Protein AF-A0A183GZV3-F1 (afdb_monomer)

Solvent-accessible surface area (backbone atoms only — not comparable to full-atom values): 4567 Å² total; per-residue (Å²): 134,91,81,89,78,65,74,81,41,76,85,52,54,86,71,72,89,90,70,59,97,89,62,85,84,86,89,82,89,71,58,79,95,46,38,48,63,50,48,66,59,48,52,79,81,45,89,73,56,67,68,61,53,53,48,28,53,51,53,56,54,58,62,72,74,109

Nearest PDB structures (foldseek):
  8xjv-assembly1_ay  TM=2.293E-01  e=8.681E+00  Xenopus laevis

Sequence (66 aa):
MLVEVDGDAP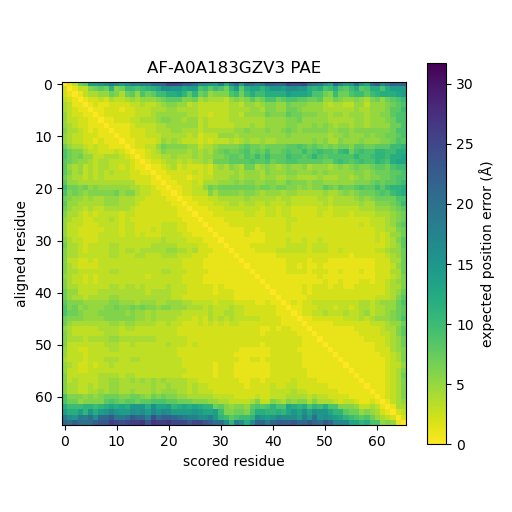ENKNLKQDLDDGEIIEVVLVECEKLLSYIEFICTEVYVDSMVYTFALGMNYAQHLF

Structure (mmCIF, N/CA/C/O backbone):
data_AF-A0A183GZV3-F1
#
_entry.id   AF-A0A183GZV3-F1
#
loop_
_atom_site.group_PDB
_atom_site.id
_atom_site.type_symbol
_atom_site.label_atom_id
_atom_site.label_alt_id
_atom_site.label_comp_id
_atom_site.label_asym_id
_atom_site.label_entity_id
_atom_site.label_seq_id
_atom_site.pdbx_PDB_ins_code
_atom_site.Cartn_x
_atom_site.Cartn_y
_atom_site.Cartn_z
_atom_site.occupancy
_atom_site.B_iso_or_equiv
_atom_site.auth_seq_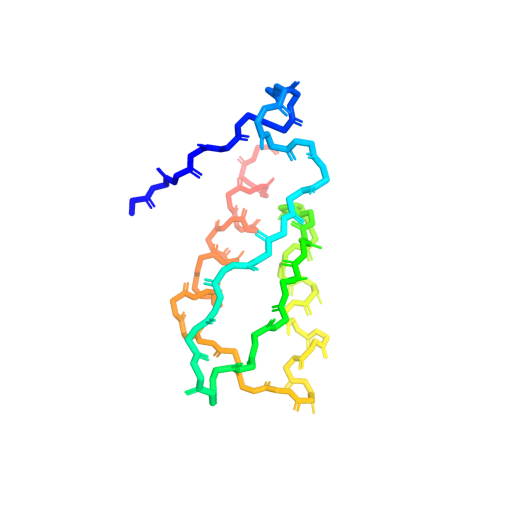id
_atom_site.auth_comp_id
_atom_site.auth_asym_id
_atom_site.auth_atom_id
_atom_site.pdbx_PDB_model_num
ATOM 1 N N . MET A 1 1 ? 6.055 -11.175 6.771 1.00 52.28 1 MET A N 1
ATOM 2 C CA . MET A 1 1 ? 7.472 -10.795 6.945 1.00 52.28 1 MET A CA 1
ATOM 3 C C . MET A 1 1 ? 7.523 -9.293 6.733 1.00 52.28 1 MET A C 1
ATOM 5 O O . MET A 1 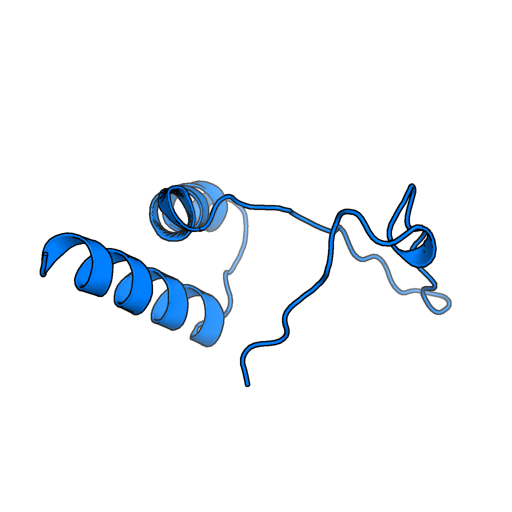1 ? 7.069 -8.863 5.683 1.00 52.28 1 MET A O 1
ATOM 9 N N . LEU A 1 2 ? 7.916 -8.510 7.742 1.00 67.62 2 LEU A N 1
ATOM 10 C CA . LEU A 1 2 ? 8.120 -7.067 7.572 1.00 67.62 2 LEU A CA 1
ATOM 11 C C . LEU A 1 2 ? 9.458 -6.888 6.851 1.00 67.62 2 LEU A C 1
ATOM 13 O O . LEU A 1 2 ? 10.444 -7.500 7.260 1.00 67.62 2 LEU A O 1
ATOM 17 N N . VAL A 1 3 ? 9.470 -6.120 5.768 1.00 81.06 3 VAL A N 1
ATOM 18 C CA . VAL A 1 3 ? 10.697 -5.749 5.062 1.00 81.06 3 VAL A CA 1
ATOM 19 C C . VAL A 1 3 ? 10.933 -4.279 5.353 1.00 81.06 3 VAL A C 1
ATOM 21 O O . VAL A 1 3 ? 10.053 -3.456 5.113 1.00 81.06 3 VAL A O 1
ATOM 24 N N . GLU A 1 4 ? 12.096 -3.966 5.909 1.00 89.56 4 GLU A N 1
ATOM 25 C CA . GLU A 1 4 ? 12.516 -2.592 6.154 1.00 89.56 4 GLU A CA 1
ATOM 26 C C . GLU A 1 4 ? 13.339 -2.101 4.965 1.00 89.56 4 GLU A C 1
ATOM 28 O O . GLU A 1 4 ? 14.177 -2.829 4.429 1.00 89.56 4 GLU A O 1
ATOM 33 N N . VAL A 1 5 ? 13.081 -0.865 4.547 1.00 90.56 5 VAL A N 1
ATOM 34 C CA . VAL A 1 5 ? 13.807 -0.193 3.469 1.00 90.56 5 VAL A CA 1
ATOM 35 C C . VAL A 1 5 ? 14.426 1.068 4.055 1.00 90.56 5 VAL A C 1
ATOM 37 O O . VAL A 1 5 ? 13.709 1.921 4.576 1.00 90.56 5 VAL A O 1
ATOM 40 N N . ASP A 1 6 ? 15.750 1.191 3.968 1.00 93.38 6 ASP A N 1
ATOM 41 C CA . ASP A 1 6 ? 16.459 2.413 4.348 1.00 93.38 6 ASP A CA 1
ATOM 42 C C . ASP A 1 6 ? 16.295 3.466 3.243 1.00 93.38 6 ASP A C 1
ATOM 44 O O . ASP A 1 6 ? 16.952 3.404 2.203 1.00 93.38 6 ASP A O 1
ATOM 48 N N . GLY A 1 7 ? 15.399 4.429 3.453 1.00 89.94 7 GLY A N 1
ATOM 49 C CA . GLY A 1 7 ? 15.145 5.504 2.491 1.00 89.94 7 GLY A CA 1
ATOM 50 C C . GLY A 1 7 ? 16.326 6.461 2.281 1.00 89.94 7 GLY A C 1
ATOM 51 O O . GLY A 1 7 ? 16.363 7.156 1.264 1.00 89.94 7 GLY A O 1
ATOM 52 N N . ASP A 1 8 ? 17.298 6.494 3.197 1.00 93.75 8 ASP A N 1
ATOM 53 C CA . ASP A 1 8 ? 18.469 7.372 3.110 1.00 93.75 8 ASP A CA 1
ATOM 54 C C . ASP A 1 8 ? 19.651 6.718 2.382 1.00 93.75 8 ASP A C 1
ATOM 56 O O . ASP A 1 8 ? 20.560 7.426 1.910 1.00 93.75 8 ASP A O 1
ATOM 60 N N . ALA A 1 9 ? 19.618 5.389 2.241 1.00 95.06 9 ALA A N 1
ATOM 61 C CA . ALA A 1 9 ? 20.621 4.621 1.524 1.00 95.06 9 ALA A CA 1
ATOM 62 C C . ALA A 1 9 ? 20.774 5.140 0.077 1.00 95.06 9 ALA A C 1
ATOM 64 O O . ALA A 1 9 ? 19.773 5.355 -0.618 1.00 95.06 9 ALA A O 1
ATOM 65 N N . PRO A 1 10 ? 22.008 5.380 -0.410 1.00 93.31 10 PRO A N 1
ATOM 66 C CA . PRO A 1 10 ? 22.247 5.923 -1.748 1.00 93.31 10 PRO A CA 1
ATOM 67 C C . PRO A 1 10 ? 21.551 5.154 -2.878 1.00 93.31 10 PRO A C 1
ATOM 69 O O . PRO A 1 10 ? 21.086 5.775 -3.830 1.00 93.31 10 PRO A O 1
ATOM 72 N N . GLU A 1 11 ? 21.461 3.832 -2.761 1.00 91.06 11 GLU A N 1
ATOM 73 C CA . GLU A 1 11 ? 20.817 2.927 -3.716 1.00 91.06 11 GLU A CA 1
ATOM 74 C C . GLU A 1 11 ? 19.295 3.100 -3.812 1.00 91.06 11 GLU A C 1
ATOM 76 O O . GLU A 1 11 ? 18.721 2.825 -4.863 1.00 91.06 11 GLU A O 1
ATOM 81 N N . ASN A 1 12 ? 18.644 3.612 -2.763 1.00 91.88 12 ASN A N 1
ATOM 82 C CA . ASN A 1 12 ? 17.196 3.827 -2.731 1.00 91.88 12 ASN A CA 1
ATOM 83 C C . ASN A 1 12 ? 16.799 5.242 -3.189 1.00 91.88 12 ASN A C 1
ATOM 85 O O . ASN A 1 12 ? 15.616 5.586 -3.249 1.00 91.88 12 ASN A O 1
ATOM 89 N N . LYS A 1 13 ? 17.774 6.079 -3.566 1.00 91.75 13 LYS A N 1
ATOM 90 C CA . LYS A 1 13 ? 17.520 7.423 -4.100 1.00 91.75 13 LYS A CA 1
ATOM 91 C C . LYS A 1 13 ? 17.152 7.350 -5.578 1.00 91.75 13 LYS A C 1
ATOM 93 O O . LYS A 1 13 ? 17.903 6.818 -6.387 1.00 91.75 13 LYS A O 1
ATOM 98 N N . ASN A 1 14 ? 16.039 7.988 -5.950 1.00 88.38 14 ASN A N 1
ATOM 99 C CA . ASN A 1 14 ? 15.534 8.035 -7.331 1.00 88.38 14 ASN A CA 1
ATOM 100 C C . ASN A 1 14 ? 15.360 6.638 -7.963 1.00 88.38 14 ASN A C 1
ATOM 102 O O . ASN A 1 14 ? 15.765 6.418 -9.108 1.00 88.38 14 ASN A O 1
ATOM 106 N N . LEU A 1 15 ? 14.771 5.708 -7.204 1.00 87.69 15 LEU A N 1
ATOM 107 C CA . LEU A 1 15 ? 14.454 4.353 -7.654 1.00 87.69 15 LEU A CA 1
ATOM 108 C C . LEU A 1 15 ? 13.696 4.360 -8.987 1.00 87.69 15 LEU A C 1
ATOM 110 O O . LEU A 1 15 ? 12.739 5.112 -9.181 1.00 87.69 15 LEU A O 1
ATOM 114 N N . LYS A 1 16 ? 14.127 3.486 -9.896 1.00 89.56 16 LYS A N 1
ATOM 115 C CA . LYS A 1 16 ? 13.422 3.176 -11.139 1.00 89.56 16 LYS A CA 1
ATOM 116 C C . LYS A 1 16 ? 12.967 1.730 -11.072 1.00 89.56 16 LYS A C 1
ATOM 118 O O . LYS A 1 16 ? 13.763 0.865 -10.719 1.00 89.56 16 LYS A O 1
ATOM 123 N N . GLN A 1 17 ? 11.698 1.497 -11.388 1.00 91.69 17 GLN A N 1
ATOM 124 C CA . GLN A 1 17 ? 11.173 0.144 -11.500 1.00 91.69 17 GLN A CA 1
ATOM 125 C C . GLN A 1 17 ? 11.838 -0.563 -12.684 1.00 91.69 17 GLN A C 1
ATOM 127 O O . GLN A 1 17 ? 12.082 0.055 -13.722 1.00 91.69 17 GLN A O 1
ATOM 132 N N . ASP A 1 18 ? 12.114 -1.846 -12.498 1.00 94.69 18 ASP A N 1
ATOM 133 C CA . ASP A 1 18 ? 12.575 -2.768 -13.529 1.00 94.69 18 ASP A CA 1
ATOM 134 C C . ASP A 1 18 ? 11.440 -3.777 -13.720 1.00 94.69 18 ASP A C 1
ATOM 136 O O . ASP A 1 18 ? 11.223 -4.628 -12.860 1.00 94.69 18 ASP A O 1
ATOM 140 N N . LEU A 1 19 ? 10.614 -3.545 -14.742 1.00 95.81 19 LEU A N 1
ATOM 141 C CA . LEU A 1 19 ? 9.384 -4.292 -15.016 1.00 95.81 19 LEU A CA 1
ATOM 142 C C . LEU A 1 19 ? 9.548 -5.071 -16.318 1.00 95.81 19 LEU A C 1
ATOM 144 O O . LEU A 1 19 ? 10.157 -4.560 -17.262 1.00 95.81 19 LEU A O 1
ATOM 148 N N . ASP A 1 20 ? 8.964 -6.264 -16.383 1.00 96.94 20 ASP A N 1
ATOM 1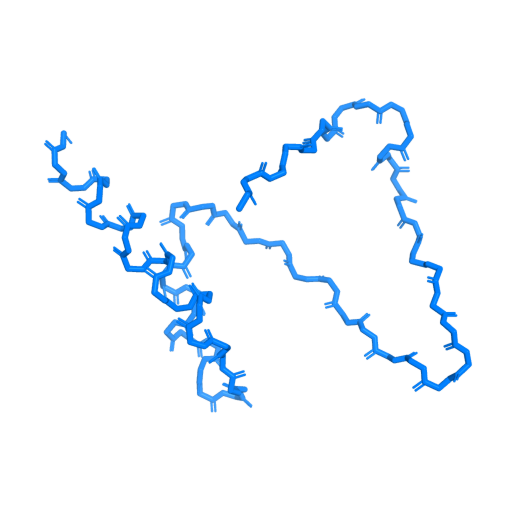49 C CA . ASP A 1 20 ? 8.977 -7.072 -17.600 1.00 96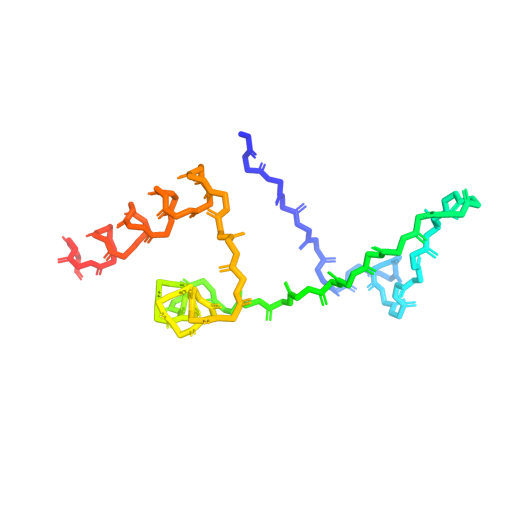.94 20 ASP A CA 1
ATOM 150 C C . ASP A 1 20 ? 8.009 -6.519 -18.666 1.00 96.94 20 ASP A C 1
ATOM 152 O O . ASP A 1 20 ? 7.089 -5.739 -18.394 1.00 96.94 20 ASP A O 1
ATOM 156 N N . ASP A 1 21 ? 8.191 -6.949 -19.918 1.00 95.25 21 ASP A N 1
ATOM 157 C CA . ASP A 1 21 ? 7.309 -6.565 -21.021 1.00 95.25 21 ASP A CA 1
ATOM 158 C C . ASP A 1 21 ? 5.848 -6.956 -20.728 1.00 95.25 21 ASP A C 1
ATOM 160 O O . ASP A 1 21 ? 5.500 -8.130 -20.590 1.00 95.25 21 ASP A O 1
ATOM 164 N N . GLY A 1 22 ? 4.969 -5.953 -20.698 1.00 95.44 22 GLY A N 1
AT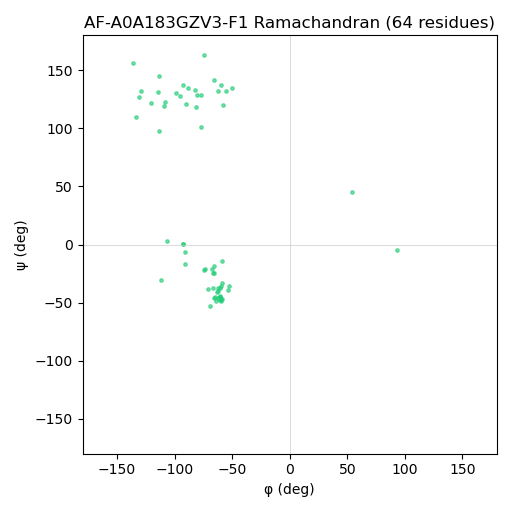OM 165 C CA . GLY A 1 22 ? 3.541 -6.127 -20.419 1.00 95.44 22 GLY A CA 1
ATOM 166 C C . GLY A 1 22 ? 3.155 -5.948 -18.949 1.00 95.44 22 GLY A C 1
ATOM 167 O O . GLY A 1 22 ? 1.959 -5.929 -18.652 1.00 95.44 22 GLY A O 1
ATOM 168 N N . GLU A 1 23 ? 4.118 -5.755 -18.047 1.00 96.81 23 GLU A N 1
ATOM 169 C CA . GLU A 1 23 ? 3.847 -5.355 -16.671 1.00 96.81 23 GLU A CA 1
ATOM 170 C C . GLU A 1 23 ? 3.648 -3.840 -16.565 1.00 96.81 23 GLU A C 1
ATOM 172 O O . GLU A 1 23 ? 4.413 -3.033 -17.095 1.00 96.81 23 GLU A O 1
ATOM 177 N N . ILE A 1 24 ? 2.594 -3.441 -15.854 1.00 94.88 24 ILE A N 1
ATOM 178 C CA . ILE A 1 24 ? 2.308 -2.042 -15.537 1.00 94.88 24 ILE A CA 1
ATOM 179 C C . ILE A 1 24 ? 1.969 -1.990 -14.054 1.00 94.88 24 ILE A C 1
ATOM 181 O O . ILE A 1 24 ? 0.930 -2.496 -13.630 1.00 94.88 24 ILE A O 1
ATOM 185 N N . ILE A 1 25 ? 2.865 -1.401 -13.265 1.00 95.31 25 ILE A N 1
ATOM 186 C CA . ILE A 1 25 ? 2.747 -1.332 -11.809 1.00 95.31 25 ILE A CA 1
ATOM 187 C C . ILE A 1 25 ? 2.979 0.107 -11.368 1.00 95.31 25 ILE A C 1
ATOM 189 O O . ILE A 1 25 ? 4.016 0.690 -11.674 1.00 95.31 25 ILE A O 1
ATOM 193 N N . GLU A 1 26 ? 2.049 0.653 -10.592 1.00 93.75 26 GLU A N 1
ATOM 194 C CA . GLU A 1 26 ? 2.204 1.940 -9.919 1.00 93.75 26 GLU A CA 1
ATOM 195 C C . GLU A 1 26 ? 2.610 1.720 -8.456 1.00 93.75 26 GLU A C 1
ATOM 197 O O . GLU A 1 26 ? 1.985 0.937 -7.738 1.00 93.75 26 GLU A O 1
ATOM 202 N N . VAL A 1 27 ? 3.663 2.408 -8.003 1.00 93.00 27 VAL A N 1
ATOM 203 C CA . VAL A 1 27 ? 4.078 2.386 -6.593 1.00 93.00 27 VAL A CA 1
ATOM 204 C C . VAL A 1 27 ? 3.369 3.501 -5.840 1.00 93.00 27 VAL A C 1
ATOM 206 O O . VAL A 1 27 ? 3.569 4.679 -6.129 1.00 93.00 27 VAL A O 1
ATOM 209 N N . VAL A 1 28 ? 2.604 3.124 -4.818 1.00 93.94 28 VAL A N 1
ATOM 210 C CA . VAL A 1 28 ? 1.945 4.058 -3.903 1.00 93.94 28 VAL A CA 1
ATOM 211 C C . VAL A 1 28 ? 2.624 3.988 -2.539 1.00 93.94 28 VAL A C 1
ATOM 213 O O . VAL A 1 28 ? 2.629 2.944 -1.889 1.00 93.94 28 VAL A O 1
ATOM 216 N N . LEU A 1 29 ? 3.178 5.115 -2.089 1.00 93.75 29 LEU A N 1
ATOM 217 C CA . LEU A 1 29 ? 3.717 5.262 -0.738 1.00 93.75 29 LEU A CA 1
ATOM 218 C C . LEU A 1 29 ? 2.661 5.895 0.168 1.00 93.75 29 LEU A C 1
ATOM 220 O O . LEU A 1 29 ? 2.118 6.954 -0.146 1.00 93.75 29 LEU A O 1
ATOM 224 N N . VAL A 1 30 ? 2.389 5.252 1.301 1.00 95.44 30 VAL A N 1
ATOM 225 C CA . VAL A 1 30 ? 1.386 5.692 2.275 1.00 95.44 30 VAL A CA 1
ATOM 226 C C . VAL A 1 30 ? 2.029 5.727 3.654 1.00 95.44 30 VAL A C 1
ATOM 228 O O . VAL A 1 30 ? 2.691 4.775 4.061 1.00 95.44 30 VAL A O 1
ATOM 231 N N . GLU A 1 31 ? 1.831 6.821 4.385 1.00 93.56 31 GLU A N 1
ATOM 232 C CA . GLU A 1 31 ? 2.270 6.918 5.778 1.00 93.56 31 GLU A CA 1
ATOM 233 C C . GLU A 1 31 ? 1.544 5.872 6.638 1.00 93.56 31 GLU A C 1
ATOM 235 O O . GLU A 1 31 ? 0.316 5.775 6.591 1.00 93.56 31 GLU A O 1
ATOM 240 N N . CYS A 1 32 ? 2.282 5.123 7.466 1.00 90.81 32 CYS A N 1
ATOM 241 C CA . CYS A 1 32 ? 1.720 4.044 8.289 1.00 90.81 32 CYS A CA 1
ATOM 242 C C . CYS A 1 32 ? 0.538 4.501 9.160 1.00 90.81 32 CYS A C 1
ATOM 244 O O . CYS A 1 32 ? -0.448 3.781 9.283 1.00 90.81 32 CYS A O 1
ATOM 246 N N . GLU A 1 33 ? 0.608 5.711 9.721 1.00 92.25 33 GLU A N 1
ATOM 247 C CA . GLU A 1 33 ? -0.445 6.301 10.564 1.00 92.25 33 GLU A CA 1
ATOM 248 C C . GLU A 1 33 ? -1.730 6.634 9.800 1.00 92.25 33 GLU A C 1
ATOM 250 O O . GLU A 1 33 ? -2.798 6.749 10.393 1.00 92.25 33 GLU A O 1
ATOM 255 N N . LYS A 1 34 ? -1.644 6.774 8.476 1.00 95.50 34 LYS A N 1
ATOM 256 C CA . LYS A 1 34 ? -2.773 7.100 7.597 1.00 95.50 34 LYS A CA 1
ATOM 257 C C . LYS A 1 34 ? -3.226 5.901 6.768 1.00 95.50 34 LYS A C 1
ATOM 259 O O . LYS A 1 34 ? -4.121 6.050 5.939 1.00 95.50 34 LYS A O 1
ATOM 264 N N . LEU A 1 35 ? -2.623 4.726 6.973 1.00 95.81 35 LEU A N 1
ATOM 265 C CA . LEU A 1 35 ? -2.809 3.568 6.104 1.00 95.81 35 LEU A CA 1
ATOM 266 C C . LEU A 1 35 ? -4.272 3.123 6.022 1.00 95.81 35 LEU A C 1
ATOM 268 O O . LEU A 1 35 ? -4.776 2.917 4.921 1.00 95.81 35 LEU A O 1
ATOM 272 N N . LEU A 1 36 ? -4.965 3.010 7.161 1.00 96.69 36 LEU A N 1
ATOM 273 C CA . LEU A 1 36 ? -6.370 2.594 7.169 1.00 96.69 36 LEU A CA 1
ATOM 274 C C . LEU A 1 36 ? -7.258 3.614 6.444 1.00 96.69 36 LEU A C 1
ATOM 276 O O . LEU A 1 36 ? -7.992 3.234 5.539 1.00 96.69 36 LEU A O 1
ATOM 280 N N . SER A 1 37 ? -7.125 4.904 6.764 1.00 96.69 37 SER A N 1
ATOM 281 C CA . SER A 1 37 ? -7.897 5.972 6.115 1.00 96.69 37 SER A CA 1
ATOM 282 C C . SER A 1 37 ? -7.643 6.046 4.607 1.00 96.69 37 SER A C 1
ATOM 284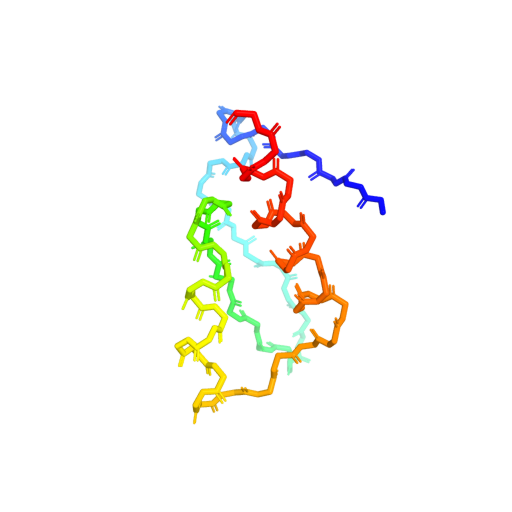 O O . SER A 1 37 ? -8.563 6.298 3.831 1.00 96.69 37 SER A O 1
ATOM 286 N N . TYR A 1 38 ? -6.399 5.818 4.173 1.00 97.31 38 TYR A N 1
ATOM 287 C CA . TYR A 1 38 ? -6.056 5.755 2.754 1.00 97.31 38 TYR A CA 1
ATOM 288 C C . TYR A 1 38 ? -6.727 4.564 2.063 1.00 97.31 38 TYR A C 1
ATOM 290 O O . TYR A 1 38 ? -7.300 4.728 0.987 1.00 97.31 38 TYR A O 1
ATOM 298 N N . ILE A 1 39 ? -6.691 3.380 2.685 1.00 97.19 39 ILE A N 1
ATOM 299 C CA . ILE A 1 39 ? -7.355 2.183 2.162 1.00 97.19 39 ILE A CA 1
ATOM 300 C C . ILE A 1 39 ? -8.863 2.413 2.047 1.00 97.19 39 ILE A C 1
ATOM 302 O O . ILE A 1 39 ? -9.430 2.142 0.994 1.00 97.19 39 ILE A O 1
ATOM 306 N N . GLU A 1 40 ? -9.511 2.947 3.083 1.00 96.44 40 GLU A N 1
ATOM 307 C CA . GLU A 1 40 ? -10.953 3.230 3.072 1.00 96.44 40 GLU A CA 1
ATOM 308 C C . GLU A 1 40 ? -11.347 4.213 1.963 1.00 96.44 40 GLU A C 1
ATOM 310 O O . GLU A 1 40 ? -12.395 4.049 1.340 1.00 96.44 40 GLU A O 1
ATOM 315 N N . PHE A 1 41 ? -10.489 5.195 1.675 1.00 97.06 41 PHE A N 1
ATOM 316 C CA . PHE A 1 41 ? -10.670 6.115 0.558 1.00 97.06 41 PHE A CA 1
ATOM 317 C C . PHE A 1 41 ? -10.494 5.423 -0.801 1.00 97.06 41 PHE A C 1
ATOM 319 O O . PHE A 1 41 ? -11.376 5.514 -1.647 1.00 97.06 41 PHE A O 1
ATOM 326 N N . ILE A 1 42 ? -9.383 4.714 -1.029 1.00 96.69 42 ILE A N 1
ATOM 327 C CA . ILE A 1 42 ? -9.070 4.154 -2.354 1.00 96.69 42 ILE A CA 1
ATOM 328 C C . ILE A 1 42 ? -9.936 2.936 -2.708 1.00 96.69 42 ILE A C 1
ATOM 330 O O . ILE A 1 42 ? -10.132 2.646 -3.888 1.00 96.69 42 ILE A O 1
ATOM 334 N N . CYS A 1 43 ? -10.517 2.257 -1.711 1.00 95.44 43 CYS A N 1
ATOM 335 C CA . CYS A 1 43 ? -11.453 1.147 -1.916 1.00 95.44 43 CYS A CA 1
ATOM 336 C C . CYS A 1 43 ? -12.701 1.535 -2.728 1.00 95.44 43 CYS A C 1
ATOM 338 O O . CYS A 1 43 ? -13.425 0.647 -3.177 1.00 95.44 43 CYS A O 1
ATOM 340 N N . THR A 1 44 ? -12.985 2.831 -2.920 1.00 95.25 44 THR A N 1
ATOM 341 C CA . THR A 1 44 ? -14.071 3.271 -3.809 1.00 95.25 44 THR A CA 1
ATOM 342 C C . THR A 1 44 ? -13.721 3.125 -5.290 1.00 95.25 44 THR A C 1
ATOM 344 O O . THR A 1 44 ? -14.629 3.048 -6.113 1.00 95.25 44 THR A O 1
ATOM 347 N N . GLU A 1 45 ? -12.429 3.068 -5.623 1.00 96.38 45 GLU A N 1
ATOM 348 C CA . GLU A 1 45 ? -11.913 3.026 -6.997 1.00 96.38 45 GLU A CA 1
ATOM 349 C C . GLU A 1 45 ? -11.259 1.678 -7.340 1.00 96.38 45 GLU A C 1
ATOM 351 O O . GLU A 1 45 ? -11.291 1.248 -8.493 1.00 96.38 45 GLU A O 1
ATOM 356 N N . VAL A 1 46 ? -10.666 0.993 -6.354 1.00 95.69 46 VAL A N 1
ATOM 357 C CA . VAL A 1 46 ? -9.923 -0.262 -6.563 1.00 95.69 46 VAL A CA 1
ATOM 358 C C . VAL A 1 46 ? -10.254 -1.317 -5.513 1.00 95.69 46 VAL A C 1
ATOM 360 O O . VAL A 1 46 ? -10.633 -1.014 -4.384 1.00 95.69 46 VAL A O 1
ATOM 363 N N . TYR A 1 47 ? -10.042 -2.585 -5.863 1.00 97.19 47 TYR A N 1
ATOM 364 C CA . TYR A 1 47 ? -10.088 -3.675 -4.893 1.00 97.19 47 TYR A CA 1
ATOM 365 C C . TYR A 1 47 ? -8.759 -3.767 -4.145 1.00 97.19 47 TYR A C 1
ATOM 367 O O . TYR A 1 47 ? -7.718 -4.025 -4.747 1.00 97.19 47 TYR A O 1
ATOM 375 N N . VAL A 1 48 ? -8.804 -3.582 -2.827 1.00 96.69 48 VAL A N 1
ATOM 376 C CA . VAL A 1 48 ? -7.634 -3.738 -1.957 1.00 96.69 48 VAL A CA 1
ATOM 377 C C . VAL A 1 48 ? -7.518 -5.189 -1.499 1.00 96.69 48 VAL A C 1
ATOM 379 O O . VAL A 1 48 ? -8.501 -5.804 -1.083 1.00 96.69 48 VAL A O 1
ATOM 382 N N . ASP A 1 49 ? -6.303 -5.736 -1.563 1.00 97.19 49 ASP A N 1
ATOM 383 C CA . ASP A 1 49 ? -6.029 -7.092 -1.097 1.00 97.19 49 ASP A CA 1
ATOM 384 C C . ASP A 1 49 ? -6.357 -7.261 0.397 1.00 97.19 49 ASP A C 1
ATOM 386 O O . ASP A 1 49 ? -6.032 -6.423 1.244 1.00 97.19 49 ASP A O 1
ATOM 390 N N . SER A 1 50 ? -6.987 -8.388 0.731 1.00 96.75 50 SER A N 1
ATOM 391 C CA . SER A 1 50 ? -7.438 -8.685 2.093 1.00 96.75 50 SER A CA 1
ATOM 392 C C . SER A 1 50 ? -6.315 -8.685 3.137 1.00 96.75 50 SER A C 1
ATOM 394 O O . SER A 1 50 ? -6.553 -8.281 4.280 1.00 96.75 50 SER A O 1
ATOM 396 N N . MET A 1 51 ? -5.092 -9.094 2.778 1.00 96.06 51 MET A N 1
ATOM 397 C CA . MET A 1 51 ? -3.956 -9.092 3.701 1.00 96.06 51 MET A CA 1
ATOM 398 C C . MET A 1 51 ? -3.499 -7.663 3.996 1.00 96.06 51 MET A C 1
ATOM 400 O O . MET A 1 51 ? -3.191 -7.353 5.146 1.00 96.06 51 MET A O 1
ATOM 404 N N . VAL A 1 52 ? -3.523 -6.781 2.992 1.00 94.94 52 VAL A N 1
ATOM 405 C CA . VAL A 1 52 ? -3.207 -5.352 3.148 1.00 94.94 52 VAL A CA 1
ATOM 406 C C . VAL A 1 52 ? -4.247 -4.666 4.036 1.00 94.94 52 VAL A C 1
ATOM 408 O O . VAL A 1 52 ? -3.884 -3.970 4.985 1.00 94.94 52 VAL A O 1
ATOM 411 N N . TYR A 1 53 ? -5.536 -4.929 3.800 1.00 96.38 53 TYR A N 1
ATOM 412 C CA . TYR A 1 53 ? -6.614 -4.388 4.633 1.00 96.38 53 TYR A CA 1
ATOM 413 C C . TYR A 1 53 ? -6.507 -4.877 6.087 1.00 96.38 53 TYR A C 1
ATOM 415 O O . TYR A 1 53 ? -6.579 -4.090 7.031 1.00 96.38 53 TYR A O 1
ATOM 423 N N . THR A 1 54 ? -6.282 -6.181 6.286 1.00 96.31 54 THR A N 1
ATOM 424 C CA . THR A 1 54 ? -6.141 -6.775 7.626 1.00 96.31 54 THR A CA 1
ATOM 425 C C . THR A 1 54 ? -4.936 -6.203 8.371 1.00 96.31 54 THR A C 1
ATOM 427 O O . THR A 1 54 ? -5.029 -5.909 9.564 1.00 96.31 54 THR A O 1
ATOM 430 N N . PHE A 1 55 ? -3.815 -5.998 7.672 1.00 94.31 55 PHE A N 1
ATOM 431 C CA . PHE A 1 55 ? -2.633 -5.353 8.236 1.00 94.31 55 PHE A CA 1
ATOM 432 C C . PHE A 1 55 ? -2.937 -3.923 8.706 1.00 94.31 55 PHE A C 1
ATOM 434 O O . PHE A 1 55 ? -2.591 -3.566 9.831 1.00 94.31 55 PHE A O 1
ATOM 441 N N . ALA A 1 56 ? -3.646 -3.132 7.898 1.00 95.50 56 ALA A N 1
ATOM 442 C CA . ALA A 1 56 ? -4.019 -1.764 8.250 1.00 95.50 56 ALA A CA 1
ATOM 443 C C . ALA A 1 56 ? -4.944 -1.682 9.473 1.00 95.50 56 ALA A C 1
ATOM 445 O O . ALA A 1 56 ? -4.729 -0.842 10.347 1.00 95.50 56 ALA A O 1
ATOM 446 N N . LEU A 1 57 ? -5.927 -2.584 9.581 1.00 95.50 57 LEU A N 1
ATOM 447 C CA . LEU A 1 57 ? -6.774 -2.696 10.774 1.00 95.50 57 LEU A CA 1
ATOM 448 C C . LEU A 1 57 ? -5.945 -3.000 12.027 1.00 95.50 57 LEU A C 1
ATOM 450 O O . LEU A 1 57 ? -6.114 -2.342 13.053 1.00 95.50 57 LEU A O 1
ATOM 454 N N . GLY A 1 58 ? -5.027 -3.969 11.938 1.00 94.50 58 GLY A N 1
ATOM 455 C CA . GLY A 1 58 ? -4.139 -4.329 13.042 1.00 94.50 58 GLY A CA 1
ATOM 456 C C . GLY A 1 58 ? -3.248 -3.167 13.488 1.00 94.50 58 GLY A C 1
ATOM 457 O O . GLY A 1 58 ? -3.152 -2.898 14.684 1.00 94.50 58 GLY A O 1
ATOM 458 N N . MET A 1 59 ? -2.653 -2.446 12.532 1.00 92.69 59 MET A N 1
ATOM 459 C CA . MET A 1 59 ? -1.849 -1.246 12.792 1.00 92.69 59 MET A CA 1
ATOM 460 C C . MET A 1 59 ? -2.666 -0.160 13.496 1.00 92.69 59 MET A C 1
ATOM 462 O O . MET A 1 59 ? -2.245 0.347 14.535 1.00 92.69 59 MET A O 1
ATOM 466 N N . ASN A 1 60 ? -3.859 0.143 12.982 1.00 94.12 60 ASN A N 1
ATOM 467 C CA . ASN A 1 60 ? -4.740 1.143 13.573 1.00 94.12 60 ASN A CA 1
ATOM 468 C C . ASN A 1 60 ? -5.132 0.770 15.011 1.00 94.12 60 ASN A C 1
ATOM 470 O O . ASN A 1 60 ? -5.055 1.604 15.906 1.00 94.12 60 ASN A O 1
ATOM 474 N N . TYR A 1 61 ? -5.495 -0.487 15.283 1.00 92.12 61 TYR A N 1
ATOM 475 C CA . TYR A 1 61 ? -5.831 -0.908 16.648 1.00 92.12 61 TYR A CA 1
ATOM 476 C C . TYR A 1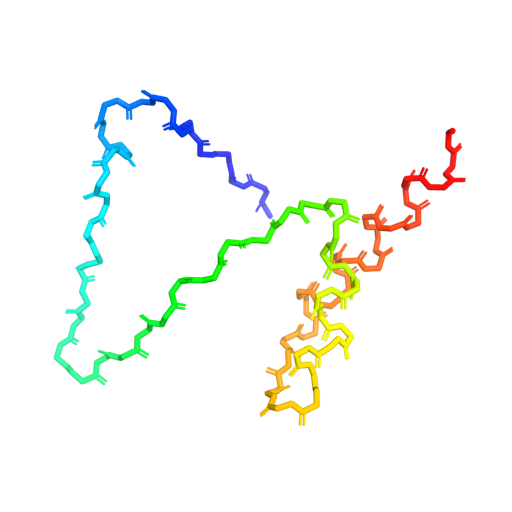 61 ? -4.635 -0.870 17.601 1.00 92.12 61 TYR A C 1
ATOM 478 O O . TYR A 1 61 ? -4.800 -0.471 18.751 1.00 92.12 61 TYR A O 1
ATOM 486 N N . ALA A 1 62 ? -3.436 -1.228 17.135 1.00 90.00 62 ALA A N 1
ATOM 487 C CA . ALA A 1 62 ? -2.223 -1.146 17.945 1.00 90.00 62 ALA A CA 1
ATOM 488 C C . ALA A 1 62 ? -1.897 0.295 18.370 1.00 90.00 62 ALA A C 1
ATOM 490 O O . ALA A 1 62 ? -1.484 0.515 19.506 1.00 90.00 62 ALA A O 1
ATOM 491 N N . GLN A 1 63 ? -2.138 1.275 17.495 1.00 78.69 63 GLN A N 1
ATOM 492 C CA . GLN A 1 63 ? -1.926 2.696 17.795 1.00 78.69 63 GLN A CA 1
ATOM 493 C C . GLN A 1 63 ? -2.864 3.245 18.874 1.00 78.69 63 GLN A C 1
ATOM 495 O O . GLN A 1 63 ? -2.515 4.209 19.540 1.00 78.69 63 GLN A O 1
ATOM 500 N N . HIS A 1 64 ? -4.035 2.636 19.068 1.00 70.81 64 HIS A N 1
ATOM 501 C CA . HIS A 1 64 ? -5.019 3.074 20.063 1.00 70.81 64 HI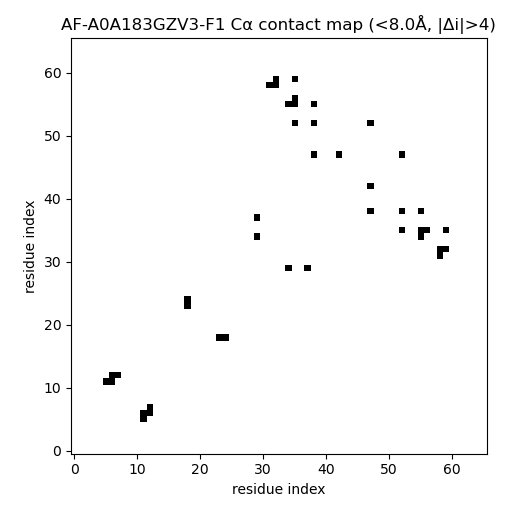S A CA 1
ATOM 502 C C . HIS A 1 64 ? -4.867 2.366 21.422 1.00 70.81 64 HIS A C 1
ATOM 504 O O . HIS A 1 64 ? -5.657 2.612 22.333 1.00 70.81 64 HIS A O 1
ATOM 510 N N . LEU A 1 65 ? -3.891 1.461 21.565 1.00 61.38 65 LEU A N 1
ATOM 511 C CA . LEU A 1 65 ? -3.633 0.718 22.804 1.00 61.38 65 LEU A CA 1
ATOM 512 C C . LEU A 1 65 ? -2.621 1.403 23.740 1.00 61.38 65 LEU A C 1
ATOM 514 O O . LEU A 1 65 ? -2.448 0.925 24.863 1.00 61.38 65 LEU A O 1
ATOM 518 N N . PHE A 1 66 ? -1.986 2.500 23.313 1.00 47.44 66 PHE A N 1
ATOM 519 C CA . PHE A 1 66 ? -0.989 3.249 24.086 1.00 47.44 66 PHE A CA 1
ATOM 520 C C . PHE A 1 66 ? -1.273 4.750 24.085 1.00 47.44 66 PHE A C 1
ATOM 522 O O . PHE A 1 66 ? -1.632 5.279 23.012 1.00 47.44 66 PHE A O 1
#

Radius of gyration: 14.77 Å; Cα contacts (8 Å, |Δi|>4): 21; chains: 1; bounding box: 36×19×45 Å

Foldseek 3Di:
DDDDDDCVPPQNPPDDDDDDPPDDDDDDDDDLQCQQVVCVVCVVPDDDDPVSNVVSVVSNVVVVVD

Organism: NCBI:txid387005

Secondary structure (DSSP, 8-state):
------TTSGGGTT------TT---------GGGHHHHHHHHTTTSPPPHHHHHHHHHHHHHHT--

Mean predicted aligned error: 4.47 Å

pLDDT: mean 91.23, std 9.89, range [47.44, 97.31]